Protein AF-A0A6P2FDD2-F1 (afdb_monomer)

pLDDT: mean 80.59, std 12.15, range [45.75, 94.0]

Secondary structure (DSSP, 8-state):
-HHHHHHHHHHHHHHHHHHHHHHHHHHHHHTT-HHHHHHHHHHHHHHHS--TTS----HHHHHHHHHHS-GGGHHHHHHHHHHHHHHHHHHH---BTTB-----HHHHHHHHHHHHHHHTT-

Solvent-accessible surface area (backbone atoms only — not comparable to full-atom values): 6859 Å² total; per-residue (Å²): 118,68,68,60,55,55,50,51,53,52,49,52,51,49,52,52,52,50,50,52,51,52,50,53,51,51,52,58,56,56,76,67,36,65,57,53,52,51,38,50,53,46,33,50,43,33,43,75,60,64,54,66,87,53,89,72,83,48,75,65,30,50,54,48,54,56,68,70,51,56,79,93,47,43,69,62,50,52,53,32,52,50,49,31,53,50,32,47,52,54,34,50,54,54,71,64,90,86,46,82,54,77,53,63,58,64,53,36,21,54,24,29,44,53,46,45,63,76,58,69,82,116

Sequence (122 aa):
MDTAIGLALLSLFAATLLSNVLARKRDQLLAFDPVTHEARELLLRERD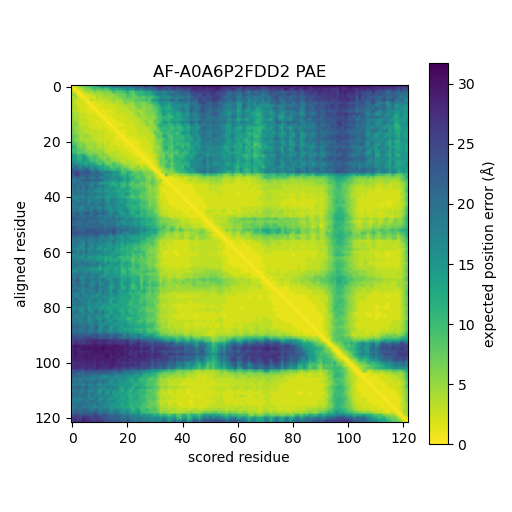APVPLGPTLTPEHWARLEAAQPRWRRETFDAARARYHEARSAFSRNDLDGQLYYPDPAAIVGAAHAVLILTERF

Mean predicted aligned error: 10.33 Å

Radius of gyration: 20.87 Å; Cα contacts (8 Å, |Δi|>4): 85; chains: 1; bounding box: 45×22×72 Å

Structure (mmCIF, N/CA/C/O backbone):
data_AF-A0A6P2FDD2-F1
#
_entry.id   AF-A0A6P2FDD2-F1
#
loop_
_atom_site.group_PDB
_atom_site.id
_atom_site.type_symbol
_atom_site.label_atom_id
_atom_site.label_alt_id
_atom_site.label_comp_id
_atom_site.label_asym_id
_atom_site.label_entity_id
_atom_site.label_seq_id
_atom_site.pdbx_PDB_ins_code
_atom_site.Cartn_x
_atom_site.Cartn_y
_atom_site.Cartn_z
_atom_site.occupancy
_atom_site.B_iso_or_equiv
_atom_site.auth_seq_id
_atom_site.auth_comp_id
_atom_site.auth_asym_id
_atom_site.auth_atom_id
_atom_site.pdbx_PDB_model_num
ATOM 1 N N . MET A 1 1 ? 22.868 6.683 -47.166 1.00 57.78 1 MET A N 1
ATOM 2 C CA . MET A 1 1 ? 21.638 6.818 -46.353 1.00 57.78 1 MET A CA 1
ATOM 3 C C . MET A 1 1 ? 21.367 5.557 -45.531 1.00 57.78 1 MET A C 1
ATOM 5 O O . MET A 1 1 ? 20.881 5.685 -44.416 1.00 57.78 1 MET A O 1
ATOM 9 N N . ASP A 1 2 ? 21.766 4.372 -46.001 1.00 68.81 2 ASP A N 1
ATOM 10 C CA . ASP A 1 2 ? 21.482 3.082 -45.340 1.00 68.81 2 ASP A CA 1
ATOM 11 C C . ASP A 1 2 ? 22.181 2.871 -43.987 1.00 68.81 2 ASP A C 1
ATOM 13 O O . ASP A 1 2 ? 21.626 2.253 -43.079 1.00 68.81 2 ASP A O 1
ATOM 17 N N . THR A 1 3 ? 23.368 3.451 -43.793 1.00 71.94 3 THR A N 1
ATOM 18 C CA . THR A 1 3 ? 24.113 3.361 -42.524 1.00 71.94 3 THR A CA 1
ATOM 19 C C . THR A 1 3 ? 23.434 4.104 -41.374 1.00 71.94 3 THR A C 1
ATOM 21 O O . THR A 1 3 ? 23.490 3.645 -40.237 1.00 71.94 3 THR A O 1
ATOM 24 N N . ALA A 1 4 ? 22.749 5.217 -41.655 1.00 75.81 4 ALA A N 1
ATOM 25 C CA . ALA A 1 4 ? 22.032 5.997 -40.645 1.00 75.81 4 ALA A CA 1
ATOM 26 C C . ALA A 1 4 ? 20.783 5.261 -40.132 1.00 75.81 4 ALA A C 1
ATOM 28 O O . ALA A 1 4 ? 20.498 5.287 -38.936 1.00 75.81 4 ALA A O 1
ATOM 29 N N . ILE A 1 5 ? 20.080 4.552 -41.022 1.00 79.81 5 ILE A N 1
ATOM 30 C CA . ILE A 1 5 ? 18.913 3.729 -40.675 1.00 79.81 5 ILE A CA 1
ATOM 31 C C . ILE A 1 5 ? 19.354 2.529 -39.829 1.00 79.81 5 ILE A C 1
ATOM 33 O O . ILE A 1 5 ? 18.757 2.259 -38.787 1.00 79.81 5 ILE A O 1
ATOM 37 N N . GLY A 1 6 ? 20.444 1.858 -40.221 1.00 81.69 6 GLY A N 1
ATOM 38 C CA . GLY A 1 6 ? 21.024 0.764 -39.440 1.00 81.69 6 GLY A CA 1
ATOM 39 C C . GLY A 1 6 ? 21.437 1.196 -38.030 1.00 81.69 6 GLY A C 1
ATOM 40 O O . GLY A 1 6 ? 21.110 0.517 -37.058 1.00 81.69 6 GLY A O 1
ATOM 41 N N . LEU A 1 7 ? 22.082 2.361 -37.896 1.00 84.12 7 LEU A N 1
ATOM 42 C CA . LEU A 1 7 ? 22.468 2.908 -36.590 1.00 84.12 7 LEU A CA 1
ATOM 43 C C . LEU A 1 7 ? 21.254 3.268 -35.722 1.00 84.12 7 LEU A C 1
ATOM 45 O O . LEU A 1 7 ? 21.265 3.011 -34.519 1.00 84.12 7 LEU A O 1
ATOM 49 N N . ALA A 1 8 ? 20.204 3.837 -36.319 1.00 84.12 8 ALA A N 1
ATOM 50 C CA . ALA A 1 8 ? 18.982 4.200 -35.607 1.00 84.12 8 ALA A CA 1
ATOM 51 C C . ALA A 1 8 ? 18.243 2.966 -35.063 1.00 84.12 8 ALA A C 1
ATOM 53 O O . ALA A 1 8 ? 17.814 2.962 -33.909 1.00 84.12 8 ALA A O 1
ATOM 54 N N . LEU A 1 9 ? 18.147 1.895 -35.857 1.00 87.44 9 LEU A N 1
ATOM 55 C CA . LEU A 1 9 ? 17.535 0.637 -35.422 1.00 87.44 9 LEU A CA 1
ATOM 56 C C . LEU A 1 9 ? 18.348 -0.042 -34.317 1.00 87.44 9 LEU A C 1
ATOM 58 O O . LEU A 1 9 ? 17.775 -0.533 -33.346 1.00 87.44 9 LEU A O 1
ATOM 62 N N . LEU A 1 10 ? 19.679 -0.025 -34.425 1.00 88.06 10 LEU A N 1
ATOM 63 C CA . LEU A 1 10 ? 20.563 -0.610 -33.418 1.00 88.06 10 LEU A CA 1
ATOM 64 C C . LEU A 1 10 ? 20.514 0.171 -32.095 1.00 88.06 10 LEU A C 1
ATOM 66 O O . LEU A 1 10 ? 20.479 -0.431 -31.025 1.00 88.06 10 LEU A O 1
ATOM 70 N N . SER A 1 11 ? 20.422 1.501 -32.172 1.00 83.94 11 SER A N 1
ATOM 71 C CA . SER A 1 11 ? 20.173 2.397 -31.036 1.00 83.94 11 SER A CA 1
ATOM 72 C C . SER A 1 11 ? 18.843 2.086 -30.345 1.00 83.94 11 SER A C 1
ATOM 74 O O . SER A 1 11 ? 18.813 1.874 -29.131 1.00 83.94 11 SER A O 1
ATOM 76 N N . LEU A 1 12 ? 17.752 1.985 -31.110 1.00 88.00 12 LEU A N 1
ATOM 77 C CA . LEU A 1 12 ? 16.432 1.674 -30.565 1.00 88.00 12 LEU A CA 1
ATOM 78 C C . LEU A 1 12 ? 16.415 0.290 -29.906 1.00 88.00 12 LEU A C 1
ATOM 80 O O . LEU A 1 12 ? 15.885 0.130 -28.804 1.00 88.00 12 LEU A O 1
ATOM 84 N N . PHE A 1 13 ? 17.034 -0.702 -30.547 1.00 88.25 13 PHE A N 1
ATOM 85 C CA . PHE A 1 13 ? 17.133 -2.052 -30.007 1.00 88.25 13 PHE A CA 1
ATOM 86 C C . PHE A 1 13 ? 17.942 -2.075 -28.705 1.00 88.25 13 PHE A C 1
ATOM 88 O O . PHE A 1 13 ? 17.478 -2.623 -27.706 1.00 88.25 13 PHE A O 1
ATOM 95 N N . ALA A 1 14 ? 19.099 -1.410 -28.674 1.00 83.12 14 ALA A N 1
ATOM 96 C CA . ALA A 1 14 ? 19.928 -1.297 -27.479 1.00 83.12 14 ALA A CA 1
ATOM 97 C C . ALA A 1 14 ? 19.203 -0.567 -26.335 1.00 83.12 14 ALA A C 1
ATOM 99 O O . ALA A 1 14 ? 19.236 -1.038 -25.199 1.00 83.12 14 ALA A O 1
ATOM 100 N N . ALA A 1 15 ? 18.496 0.531 -26.624 1.00 86.12 15 ALA A N 1
ATOM 101 C CA . ALA A 1 15 ? 17.708 1.268 -25.636 1.00 86.12 15 ALA A CA 1
ATOM 102 C C . ALA A 1 15 ? 16.578 0.410 -25.048 1.00 86.12 15 ALA A C 1
ATOM 104 O O . ALA A 1 15 ? 16.384 0.380 -23.831 1.00 86.12 15 ALA A O 1
ATOM 105 N N . THR A 1 16 ? 15.874 -0.342 -25.895 1.00 84.25 16 THR A N 1
ATOM 106 C CA . THR A 1 16 ? 14.800 -1.251 -25.466 1.00 84.25 16 THR A CA 1
ATOM 107 C C . THR A 1 16 ? 15.346 -2.375 -24.588 1.00 84.25 16 THR A C 1
ATOM 109 O O . THR A 1 16 ? 14.800 -2.674 -23.525 1.00 84.25 16 THR A O 1
ATOM 112 N N . LEU A 1 17 ? 16.464 -2.978 -24.997 1.00 85.75 17 LEU A N 1
ATOM 113 C CA . LEU A 1 17 ? 17.092 -4.082 -24.277 1.00 85.75 17 LEU A CA 1
ATOM 114 C C . LEU A 1 17 ? 17.642 -3.614 -22.922 1.00 85.75 17 LEU A C 1
ATOM 116 O O . LEU A 1 17 ? 17.413 -4.269 -21.906 1.00 85.75 17 LEU A O 1
ATOM 120 N N . LEU A 1 18 ? 18.270 -2.435 -22.879 1.00 86.31 18 LEU A N 1
ATOM 121 C CA . LEU A 1 18 ? 18.734 -1.807 -21.644 1.00 86.31 18 LEU A CA 1
ATOM 122 C C . LEU A 1 18 ? 17.569 -1.466 -20.703 1.00 86.31 18 LEU A C 1
ATOM 124 O O . LEU A 1 18 ? 17.666 -1.725 -19.504 1.00 86.31 18 LEU A O 1
ATOM 128 N N . SER A 1 19 ? 16.4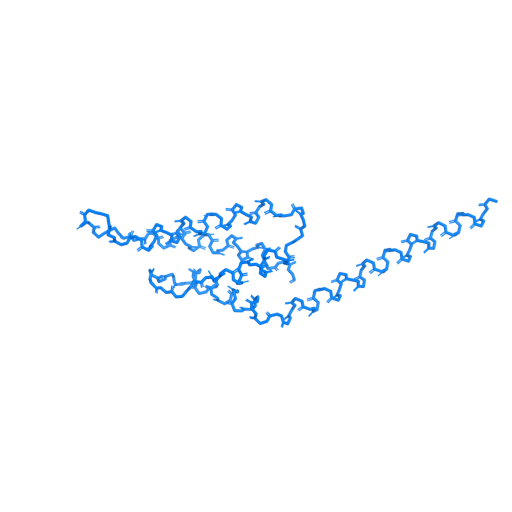56 -0.946 -21.233 1.00 78.50 19 SER A N 1
ATOM 129 C CA . SER A 1 19 ? 15.247 -0.658 -20.451 1.00 78.50 19 SER A CA 1
ATOM 130 C C . SER A 1 19 ? 14.682 -1.923 -19.799 1.00 78.50 19 SER A C 1
ATOM 132 O O . SER A 1 19 ? 14.427 -1.928 -18.595 1.00 78.50 19 SER A O 1
ATOM 134 N N . ASN A 1 20 ? 14.599 -3.027 -20.547 1.00 81.50 20 ASN A N 1
ATOM 135 C CA . ASN A 1 20 ? 14.140 -4.315 -20.022 1.00 81.50 20 ASN A CA 1
ATOM 136 C 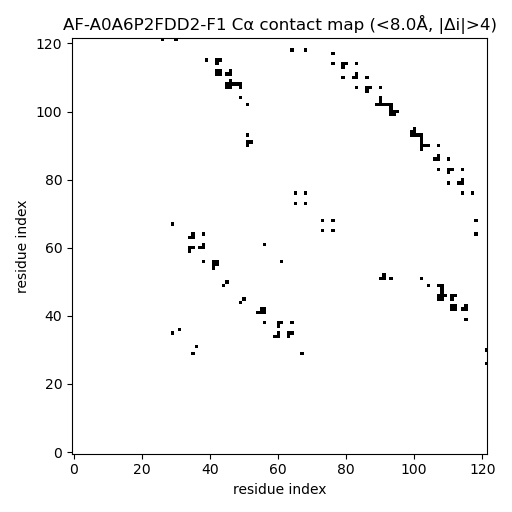C . ASN A 1 20 ? 15.088 -4.896 -18.961 1.00 81.50 20 ASN A C 1
ATOM 138 O O . ASN A 1 20 ? 14.633 -5.434 -17.953 1.00 81.50 20 ASN A O 1
ATOM 142 N N . VAL A 1 21 ? 16.407 -4.776 -19.151 1.00 82.25 21 VAL A N 1
ATOM 143 C CA . VAL A 1 21 ? 17.397 -5.233 -18.160 1.00 82.25 21 VAL A CA 1
ATOM 144 C C . VAL A 1 21 ? 17.320 -4.403 -16.876 1.00 82.25 21 VAL A C 1
ATOM 146 O O . VAL A 1 21 ? 17.368 -4.967 -15.782 1.00 82.25 21 VAL A O 1
ATOM 149 N N . LEU A 1 22 ? 17.176 -3.081 -16.987 1.00 79.44 22 LEU A N 1
ATOM 150 C CA . LEU A 1 22 ? 17.020 -2.183 -15.840 1.00 79.44 22 LEU A CA 1
ATOM 151 C C . LEU A 1 22 ? 15.716 -2.447 -15.087 1.00 79.44 22 LEU A C 1
ATOM 153 O O . LEU A 1 22 ? 15.742 -2.511 -13.860 1.00 79.44 22 LEU A O 1
ATOM 157 N N . ALA A 1 23 ? 14.608 -2.656 -15.804 1.00 74.44 23 ALA A N 1
ATOM 158 C CA . ALA A 1 23 ? 13.333 -3.045 -15.209 1.00 74.44 23 ALA A CA 1
ATOM 159 C C . ALA A 1 23 ? 13.483 -4.355 -14.425 1.00 74.44 23 ALA A C 1
ATOM 161 O O . ALA A 1 23 ? 13.215 -4.385 -13.229 1.00 74.44 23 ALA A O 1
ATOM 162 N N . ARG A 1 24 ? 14.068 -5.388 -15.043 1.00 73.06 24 ARG A N 1
ATOM 163 C CA . ARG A 1 24 ? 14.279 -6.688 -14.395 1.00 73.06 24 ARG A CA 1
ATOM 164 C C . ARG A 1 24 ? 15.181 -6.612 -13.162 1.00 73.06 24 ARG A C 1
ATOM 166 O O . ARG A 1 24 ? 14.903 -7.272 -12.166 1.00 73.06 24 ARG A O 1
ATOM 173 N N . LYS A 1 25 ? 16.261 -5.824 -13.203 1.00 73.62 25 LYS A N 1
ATOM 174 C CA . LYS A 1 25 ? 17.126 -5.618 -12.029 1.00 73.62 25 LYS A CA 1
ATOM 175 C C . LYS A 1 25 ? 16.409 -4.861 -10.917 1.00 73.62 25 LYS A C 1
ATOM 177 O O . LYS A 1 25 ? 16.584 -5.201 -9.754 1.00 73.62 25 LYS A O 1
ATOM 182 N N . ARG A 1 26 ? 15.607 -3.852 -11.259 1.00 69.62 26 ARG A N 1
ATOM 183 C CA . ARG A 1 26 ? 14.791 -3.120 -10.287 1.00 69.62 26 ARG A CA 1
ATOM 184 C C . ARG A 1 26 ? 13.785 -4.050 -9.612 1.00 69.62 26 ARG A C 1
ATOM 186 O O . ARG A 1 26 ? 13.682 -4.022 -8.393 1.00 69.62 26 ARG A O 1
ATOM 193 N N . ASP A 1 27 ? 13.123 -4.903 -10.384 1.00 65.12 27 ASP A N 1
ATOM 194 C CA . ASP A 1 27 ? 12.149 -5.857 -9.856 1.00 65.12 27 ASP A CA 1
ATOM 195 C C . ASP A 1 27 ? 12.837 -6.897 -8.947 1.00 65.12 27 ASP A C 1
ATOM 197 O O . ASP A 1 27 ? 12.340 -7.200 -7.868 1.00 65.12 27 ASP A O 1
ATOM 201 N N . GLN A 1 28 ? 14.051 -7.352 -9.293 1.00 64.94 28 GLN A N 1
ATOM 202 C CA . GLN A 1 28 ? 14.863 -8.214 -8.417 1.00 64.94 28 GLN A CA 1
ATOM 203 C C . GLN A 1 28 ? 15.290 -7.535 -7.108 1.00 64.94 28 GLN A C 1
ATOM 205 O O . GLN A 1 28 ? 15.341 -8.192 -6.073 1.00 64.94 28 GLN A O 1
ATOM 210 N N . LEU A 1 29 ? 15.608 -6.238 -7.140 1.00 63.31 29 LEU A N 1
ATOM 211 C CA . LEU A 1 29 ? 15.971 -5.478 -5.941 1.00 63.31 29 LEU A CA 1
ATOM 212 C C . LEU A 1 29 ? 14.758 -5.229 -5.034 1.00 63.31 29 LEU A C 1
ATOM 214 O O . LEU A 1 29 ? 14.897 -5.267 -3.816 1.00 63.31 29 LEU A O 1
ATOM 218 N N . LEU A 1 30 ? 13.578 -5.011 -5.619 1.00 61.25 30 LEU A N 1
ATOM 219 C CA . LEU A 1 30 ? 12.327 -4.834 -4.879 1.00 61.25 30 LEU A CA 1
ATOM 220 C C . LEU A 1 30 ? 11.814 -6.151 -4.281 1.00 61.25 30 LEU A C 1
ATOM 222 O O . LEU A 1 30 ? 11.300 -6.144 -3.166 1.00 61.25 30 LEU A O 1
ATOM 226 N N . ALA A 1 31 ? 12.021 -7.283 -4.963 1.00 59.59 31 ALA A N 1
ATOM 227 C CA . ALA A 1 31 ? 11.634 -8.610 -4.475 1.00 59.59 31 ALA A CA 1
ATOM 228 C C . ALA A 1 31 ? 12.332 -9.020 -3.161 1.00 59.59 31 ALA A C 1
ATOM 230 O O . ALA A 1 31 ? 11.855 -9.916 -2.470 1.00 59.59 31 ALA A O 1
ATOM 231 N N . PHE A 1 32 ? 13.445 -8.367 -2.811 1.00 59.75 32 PHE A N 1
ATOM 232 C CA . PHE A 1 32 ? 14.222 -8.633 -1.599 1.00 59.75 32 PHE A CA 1
ATOM 233 C C . PHE A 1 32 ? 14.197 -7.483 -0.584 1.00 59.75 32 PHE A C 1
ATOM 235 O O . PHE A 1 32 ? 14.976 -7.515 0.366 1.00 59.75 32 PHE A O 1
ATOM 242 N N . ASP A 1 33 ? 13.334 -6.473 -0.746 1.00 74.25 33 ASP A N 1
ATOM 243 C CA . ASP A 1 33 ? 13.234 -5.392 0.237 1.00 74.25 33 ASP A CA 1
ATOM 244 C C . ASP A 1 33 ? 12.438 -5.862 1.474 1.00 74.25 33 ASP A C 1
ATOM 246 O O . ASP A 1 33 ? 11.212 -6.012 1.389 1.00 74.25 33 ASP A O 1
ATOM 250 N N . PRO A 1 34 ? 13.091 -6.090 2.634 1.00 78.88 34 PRO A N 1
ATOM 251 C CA . PRO A 1 34 ? 12.420 -6.604 3.828 1.00 78.88 34 PRO A CA 1
ATOM 252 C C . PRO A 1 34 ? 11.317 -5.660 4.316 1.00 78.88 34 PRO A C 1
ATOM 254 O O . PRO A 1 34 ? 10.293 -6.119 4.811 1.00 78.88 34 PRO A O 1
ATOM 257 N N . VAL A 1 35 ? 11.485 -4.354 4.098 1.00 82.62 35 VAL A N 1
ATOM 258 C CA . VAL A 1 35 ? 10.523 -3.317 4.490 1.00 82.62 35 VAL A CA 1
ATOM 259 C C . VAL A 1 35 ? 9.252 -3.399 3.638 1.00 82.62 35 VAL A C 1
ATOM 261 O O . VAL A 1 35 ? 8.145 -3.211 4.137 1.00 82.62 35 VAL A O 1
ATOM 264 N N . THR A 1 36 ? 9.386 -3.728 2.350 1.00 83.38 36 THR A N 1
ATOM 265 C CA . THR A 1 36 ? 8.239 -3.925 1.448 1.00 83.38 36 THR A CA 1
ATOM 266 C C . THR A 1 36 ? 7.496 -5.222 1.782 1.00 83.38 36 THR A C 1
ATOM 268 O O . THR A 1 36 ? 6.264 -5.255 1.761 1.00 83.38 36 THR A O 1
ATOM 271 N N . HIS A 1 37 ? 8.229 -6.278 2.147 1.00 84.56 37 HIS A N 1
ATOM 272 C CA . HIS A 1 37 ? 7.636 -7.528 2.622 1.00 84.56 37 HIS A CA 1
ATOM 273 C C . HIS A 1 37 ? 6.869 -7.330 3.939 1.00 84.56 37 HIS A C 1
ATOM 275 O O . HIS A 1 37 ? 5.720 -7.751 4.050 1.00 84.56 37 HIS A O 1
ATOM 281 N N . GLU A 1 38 ? 7.465 -6.649 4.921 1.00 88.88 38 GLU A N 1
ATOM 282 C CA . GLU A 1 38 ? 6.809 -6.324 6.193 1.00 88.88 38 GLU A CA 1
ATOM 283 C C . GLU A 1 38 ? 5.543 -5.483 5.982 1.00 88.88 38 GLU A C 1
ATOM 285 O O . GLU A 1 38 ? 4.484 -5.802 6.524 1.00 88.88 38 GLU A O 1
ATOM 290 N N . ALA A 1 39 ? 5.616 -4.463 5.122 1.00 89.50 39 ALA A N 1
ATOM 291 C CA . ALA A 1 39 ? 4.463 -3.651 4.755 1.00 89.50 39 ALA A CA 1
ATOM 292 C C . ALA A 1 39 ? 3.311 -4.498 4.187 1.00 89.50 39 ALA A C 1
ATOM 294 O O . ALA A 1 39 ? 2.148 -4.312 4.551 1.00 89.50 39 ALA A O 1
ATOM 295 N N . ARG A 1 40 ? 3.631 -5.461 3.317 1.00 88.69 40 ARG A N 1
ATOM 296 C CA . ARG A 1 40 ? 2.645 -6.373 2.734 1.00 88.69 40 ARG A CA 1
ATOM 297 C C . ARG A 1 40 ? 2.003 -7.273 3.786 1.00 88.69 40 ARG A C 1
ATOM 299 O O . ARG A 1 40 ? 0.784 -7.405 3.788 1.00 88.69 40 ARG A O 1
ATOM 306 N N . GLU A 1 41 ? 2.792 -7.861 4.679 1.00 90.88 41 GLU A N 1
ATOM 307 C CA . GLU A 1 41 ? 2.277 -8.708 5.763 1.00 90.88 41 GLU A CA 1
ATOM 308 C C . GLU A 1 41 ? 1.339 -7.930 6.697 1.00 90.88 41 GLU A C 1
ATOM 310 O O . GLU A 1 41 ? 0.275 -8.426 7.069 1.00 90.88 41 GLU A O 1
ATOM 315 N N . LEU A 1 42 ? 1.675 -6.677 7.021 1.00 91.38 42 LEU A N 1
ATOM 316 C CA . LEU A 1 42 ? 0.806 -5.804 7.814 1.00 91.38 42 LEU A CA 1
ATOM 317 C C . LEU A 1 42 ? -0.512 -5.498 7.093 1.00 91.38 42 LEU A C 1
ATOM 319 O O . LEU A 1 42 ? -1.577 -5.583 7.702 1.00 91.38 42 LEU A O 1
ATOM 323 N N . LEU A 1 43 ? -0.463 -5.200 5.793 1.00 89.81 43 LEU A N 1
ATOM 324 C CA . LEU A 1 43 ? -1.664 -4.964 4.990 1.00 89.81 43 LEU A CA 1
ATOM 325 C C . LEU A 1 43 ? -2.543 -6.215 4.858 1.00 89.81 43 LEU A C 1
ATOM 327 O O . LEU A 1 43 ? -3.766 -6.111 4.931 1.00 89.81 43 LEU A O 1
ATOM 331 N N . LEU A 1 44 ? -1.942 -7.395 4.683 1.00 91.38 44 LEU A N 1
ATOM 332 C CA . LEU A 1 44 ? -2.664 -8.671 4.667 1.00 91.38 44 LEU A CA 1
ATOM 333 C C . LEU A 1 44 ? -3.345 -8.923 6.012 1.00 91.38 44 LEU A C 1
ATOM 335 O O . LEU A 1 44 ? -4.524 -9.264 6.052 1.00 91.38 44 LEU A O 1
ATOM 339 N N . ARG A 1 45 ? -2.638 -8.666 7.115 1.00 90.00 45 ARG A N 1
ATOM 340 C CA . ARG A 1 45 ? -3.196 -8.783 8.461 1.00 90.00 45 ARG A CA 1
ATOM 341 C C . ARG A 1 45 ? -4.378 -7.845 8.680 1.00 90.00 45 ARG A C 1
ATOM 343 O O . ARG A 1 45 ? -5.377 -8.265 9.250 1.00 90.00 45 ARG A O 1
ATOM 350 N N . GLU A 1 46 ? -4.284 -6.597 8.230 1.00 88.81 46 GLU A N 1
ATOM 351 C CA . GLU A 1 46 ? -5.390 -5.640 8.338 1.00 88.81 46 GLU A CA 1
ATOM 352 C C . GLU A 1 46 ? -6.580 -5.989 7.445 1.00 88.81 46 GLU A C 1
ATOM 354 O O . GLU A 1 46 ? -7.720 -5.732 7.828 1.00 88.81 46 GLU A O 1
ATOM 359 N N . ARG A 1 47 ? -6.332 -6.609 6.288 1.00 87.69 47 ARG A N 1
ATOM 360 C CA . ARG A 1 47 ? -7.385 -7.150 5.424 1.00 87.69 47 ARG A CA 1
ATOM 361 C C . ARG A 1 47 ? -8.091 -8.351 6.062 1.00 87.69 47 ARG A C 1
ATOM 363 O O . ARG A 1 47 ?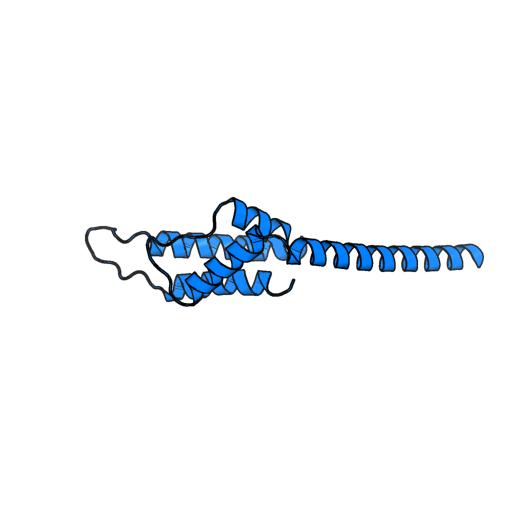 -9.298 -8.492 5.906 1.00 87.69 47 ARG A O 1
ATOM 370 N N . ASP A 1 48 ? -7.355 -9.216 6.751 1.00 88.44 48 ASP A N 1
ATOM 371 C CA . ASP A 1 48 ? -7.909 -10.463 7.284 1.00 88.44 48 ASP A CA 1
ATOM 372 C C . ASP A 1 48 ? -8.547 -10.267 8.675 1.00 88.44 48 ASP A C 1
ATOM 374 O O . ASP A 1 48 ? -9.594 -10.846 8.965 1.00 88.44 48 ASP A O 1
ATOM 378 N N . ALA A 1 49 ? -7.942 -9.446 9.541 1.00 86.69 49 ALA A N 1
ATOM 379 C CA . ALA A 1 49 ? -8.419 -9.174 10.898 1.00 86.69 49 ALA A CA 1
ATOM 380 C C . ALA A 1 49 ? -7.917 -7.807 11.426 1.00 86.69 49 ALA A C 1
ATOM 382 O O . ALA A 1 49 ? -6.895 -7.745 12.123 1.00 86.69 49 ALA A O 1
ATOM 383 N N . PRO A 1 50 ? -8.619 -6.695 11.142 1.00 82.56 50 PRO A N 1
ATOM 384 C CA . PRO A 1 50 ? -8.213 -5.370 11.603 1.00 82.56 50 PRO A CA 1
ATOM 385 C C . PRO A 1 50 ? -8.366 -5.219 13.126 1.00 82.56 50 PRO A C 1
ATOM 387 O O . PRO A 1 50 ? -9.397 -5.557 13.705 1.00 82.56 50 PRO A O 1
ATOM 390 N N . VAL A 1 51 ? -7.342 -4.665 13.788 1.00 83.25 51 VAL A N 1
ATOM 391 C CA . VAL A 1 51 ? -7.301 -4.472 15.255 1.00 83.25 51 VAL A CA 1
ATOM 392 C C . VAL A 1 51 ? -7.167 -2.983 15.596 1.00 83.25 51 VAL A C 1
ATOM 394 O O . VAL A 1 51 ? -6.240 -2.359 15.075 1.00 83.25 51 VAL A O 1
ATOM 397 N N . PRO A 1 52 ? -8.027 -2.375 16.444 1.00 76.69 52 PRO A N 1
ATOM 398 C CA . PRO A 1 52 ? -8.082 -0.912 16.628 1.00 76.69 52 PRO A CA 1
ATOM 399 C C . PRO A 1 52 ? -6.767 -0.248 17.038 1.00 76.69 52 PRO A C 1
ATOM 401 O O . PRO A 1 52 ? -6.431 0.821 16.543 1.00 76.69 52 PRO A O 1
ATOM 404 N N . LEU A 1 53 ? -5.983 -0.925 17.877 1.00 77.44 53 LEU A N 1
ATOM 405 C CA . LEU A 1 53 ? -4.687 -0.453 18.380 1.00 77.44 53 LEU A CA 1
ATOM 406 C C . LEU A 1 53 ? -3.522 -1.346 17.917 1.00 77.44 53 LEU A C 1
ATOM 408 O O . LEU A 1 53 ? -2.466 -1.384 18.541 1.00 77.44 53 LEU A O 1
ATOM 412 N N . GLY A 1 54 ? -3.732 -2.113 16.844 1.00 76.44 54 GLY A N 1
ATOM 413 C CA . GLY A 1 54 ? -2.707 -2.974 16.256 1.00 76.44 54 GLY A CA 1
ATOM 414 C C . GLY A 1 54 ? -1.595 -2.200 15.532 1.00 76.44 54 GLY A C 1
ATOM 415 O O . GLY A 1 54 ? -1.799 -1.038 15.160 1.00 76.44 54 GLY A O 1
ATOM 416 N N . PRO A 1 55 ? -0.436 -2.847 15.303 1.00 81.00 55 PRO A N 1
ATOM 417 C CA . PRO A 1 55 ? 0.628 -2.285 14.476 1.00 81.00 55 PRO A CA 1
ATOM 418 C C . PRO A 1 55 ? 0.116 -2.018 13.054 1.00 81.00 55 PRO A C 1
ATOM 420 O O . PRO A 1 55 ? -0.664 -2.803 12.521 1.00 81.00 55 PRO A O 1
ATOM 423 N N . THR A 1 56 ? 0.566 -0.911 12.463 1.00 87.38 56 THR A N 1
ATOM 424 C CA . THR A 1 56 ? 0.171 -0.441 11.123 1.00 87.38 56 THR A CA 1
ATOM 425 C C . THR A 1 56 ? 1.405 -0.060 10.308 1.00 87.38 56 THR A C 1
ATOM 427 O O . THR A 1 56 ? 2.533 -0.111 10.805 1.00 87.38 56 THR A O 1
ATOM 430 N N . LEU A 1 57 ? 1.206 0.358 9.058 1.00 90.44 57 LEU A N 1
ATOM 431 C CA . LEU A 1 57 ? 2.282 0.842 8.196 1.00 90.44 57 LEU A CA 1
ATOM 432 C C . LEU A 1 57 ? 2.984 2.091 8.768 1.00 90.44 57 LEU A C 1
ATOM 434 O O . LEU A 1 57 ? 2.366 3.141 8.954 1.00 90.44 57 LEU A O 1
ATOM 438 N N . THR A 1 58 ? 4.299 1.994 8.986 1.00 91.50 58 THR A N 1
ATOM 439 C CA . THR A 1 58 ? 5.168 3.101 9.402 1.00 91.50 58 THR A CA 1
ATOM 440 C C . THR A 1 58 ? 5.435 4.058 8.231 1.00 91.50 58 THR A C 1
ATOM 442 O O . THR A 1 58 ? 5.220 3.700 7.068 1.00 91.50 58 THR A O 1
ATOM 445 N N . PRO A 1 59 ? 5.950 5.278 8.484 1.00 91.19 59 PRO A N 1
ATOM 446 C CA . PRO A 1 59 ? 6.378 6.179 7.413 1.00 91.19 59 PRO A CA 1
ATOM 447 C C . PRO A 1 59 ? 7.401 5.547 6.459 1.00 91.19 59 PRO A C 1
ATOM 449 O O . PRO A 1 59 ? 7.390 5.846 5.266 1.00 91.19 59 PRO A O 1
ATOM 452 N N . GLU A 1 60 ? 8.251 4.651 6.968 1.00 90.12 60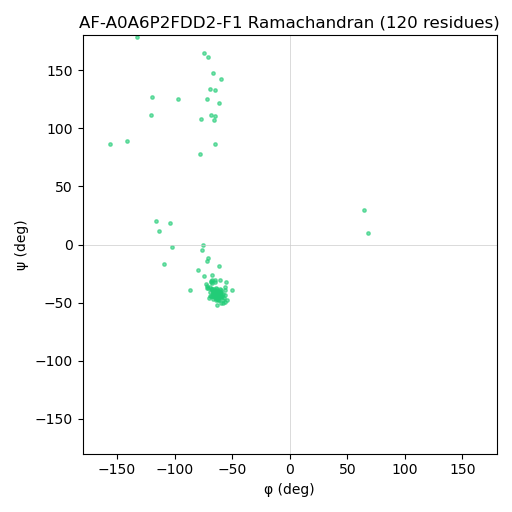 GLU A N 1
ATOM 453 C CA . GLU A 1 60 ? 9.231 3.930 6.158 1.00 90.12 60 GLU A CA 1
ATOM 454 C C . GLU A 1 60 ? 8.556 2.935 5.209 1.00 90.12 60 GLU A C 1
ATOM 456 O O . GLU A 1 60 ? 8.867 2.930 4.016 1.00 90.12 60 GLU A O 1
ATOM 461 N N . HIS A 1 61 ? 7.566 2.174 5.696 1.00 91.62 61 HIS A N 1
ATOM 462 C CA . HIS A 1 61 ? 6.752 1.299 4.851 1.00 91.62 61 HIS A CA 1
ATOM 463 C C . HIS A 1 61 ? 6.125 2.084 3.692 1.00 91.62 61 HIS A C 1
ATOM 465 O O . HIS A 1 61 ? 6.246 1.690 2.534 1.00 91.62 61 HIS A O 1
ATOM 471 N N . TRP A 1 62 ? 5.526 3.244 3.978 1.00 92.31 62 TRP A N 1
ATOM 472 C CA . TRP A 1 62 ? 4.928 4.092 2.944 1.00 92.31 62 TRP A CA 1
ATOM 473 C C . TRP A 1 62 ? 5.936 4.605 1.925 1.00 92.31 62 TRP A C 1
ATOM 475 O O . TRP A 1 62 ? 5.658 4.550 0.730 1.00 92.31 62 TRP A O 1
ATOM 485 N N . ALA A 1 63 ? 7.104 5.066 2.375 1.00 89.44 63 ALA A N 1
ATOM 486 C CA . ALA A 1 63 ? 8.148 5.552 1.482 1.00 89.44 63 ALA A CA 1
ATOM 487 C C . ALA A 1 63 ? 8.629 4.455 0.518 1.00 89.44 63 ALA A C 1
ATOM 489 O O . ALA A 1 63 ? 8.857 4.728 -0.661 1.00 89.44 63 ALA A O 1
ATOM 490 N N . ARG A 1 64 ? 8.744 3.205 0.989 1.00 87.75 64 ARG A N 1
ATOM 491 C CA . ARG A 1 64 ? 9.123 2.065 0.140 1.00 87.75 64 ARG A CA 1
ATOM 492 C C . ARG A 1 64 ? 8.032 1.681 -0.846 1.00 87.75 64 ARG A C 1
ATOM 494 O O . ARG A 1 64 ? 8.319 1.539 -2.034 1.00 87.75 64 ARG A O 1
ATOM 501 N N . LEU A 1 65 ? 6.786 1.593 -0.382 1.00 88.50 65 LEU A N 1
ATOM 502 C CA . LEU A 1 65 ? 5.647 1.315 -1.254 1.00 88.50 65 LEU A CA 1
ATOM 503 C C . LEU A 1 65 ? 5.505 2.386 -2.344 1.00 88.50 65 LEU A C 1
ATOM 505 O O . LEU A 1 65 ? 5.313 2.041 -3.506 1.00 88.50 65 LEU A O 1
ATOM 509 N N . GLU A 1 66 ? 5.670 3.665 -1.998 1.00 89.06 66 GLU A N 1
ATOM 510 C CA . GLU A 1 66 ? 5.634 4.788 -2.941 1.00 89.06 66 GLU A CA 1
ATOM 511 C C . GLU A 1 66 ? 6.806 4.747 -3.937 1.00 89.06 66 GLU A C 1
ATOM 513 O O . GLU A 1 66 ? 6.617 4.975 -5.134 1.00 89.06 66 GLU A O 1
ATOM 518 N N . ALA A 1 67 ? 8.016 4.416 -3.472 1.00 85.69 67 ALA A N 1
ATOM 519 C CA . ALA A 1 67 ? 9.201 4.293 -4.320 1.00 85.69 67 ALA A CA 1
ATOM 520 C C . ALA A 1 67 ? 9.085 3.151 -5.343 1.00 85.69 67 ALA A C 1
ATOM 522 O O . ALA A 1 67 ? 9.626 3.259 -6.448 1.00 85.69 67 ALA A O 1
ATOM 523 N N . ALA A 1 68 ? 8.359 2.082 -5.004 1.00 82.25 68 ALA A N 1
ATOM 524 C CA . ALA A 1 68 ? 8.072 0.998 -5.932 1.00 82.25 68 ALA A CA 1
ATOM 525 C C . ALA A 1 68 ? 7.118 1.448 -7.058 1.00 82.25 68 ALA A C 1
ATOM 527 O O . ALA A 1 68 ? 7.243 0.988 -8.198 1.00 82.25 68 ALA A O 1
ATOM 528 N N . GLN A 1 69 ? 6.197 2.385 -6.791 1.00 83.25 69 GLN A N 1
ATOM 529 C CA . GLN A 1 69 ? 5.173 2.781 -7.759 1.00 83.25 69 GLN A CA 1
ATOM 530 C C . GLN A 1 69 ? 5.753 3.459 -9.011 1.00 83.25 69 GLN A C 1
ATOM 532 O O . GLN A 1 69 ? 6.545 4.407 -8.926 1.00 83.25 69 GLN A O 1
ATOM 537 N N . PRO A 1 70 ? 5.318 3.049 -10.218 1.00 82.50 70 PRO A N 1
ATOM 538 C CA . PRO A 1 70 ? 5.653 3.784 -11.424 1.00 82.50 70 PRO A CA 1
ATOM 539 C C . PRO A 1 70 ? 4.971 5.160 -11.409 1.00 82.50 70 PRO A C 1
ATOM 541 O O . PRO A 1 70 ? 3.851 5.311 -10.924 1.00 82.50 70 PRO A O 1
ATOM 544 N N . ARG A 1 71 ? 5.625 6.172 -11.997 1.00 83.12 71 ARG A N 1
ATOM 545 C CA . ARG A 1 71 ? 5.167 7.578 -11.958 1.00 83.12 71 ARG A CA 1
ATOM 546 C C . ARG A 1 71 ? 3.700 7.771 -12.353 1.00 83.12 71 ARG A C 1
ATOM 548 O O . ARG A 1 71 ? 3.007 8.551 -11.719 1.00 83.12 71 ARG A O 1
ATOM 555 N N . TRP A 1 72 ? 3.227 7.037 -13.357 1.00 79.88 72 TRP A N 1
ATOM 556 C CA . TRP A 1 72 ? 1.858 7.135 -13.873 1.00 79.88 72 TRP A CA 1
ATOM 557 C C . TRP A 1 72 ? 0.778 6.565 -12.933 1.00 79.88 72 TRP A C 1
ATOM 559 O O . TRP A 1 72 ? -0.399 6.791 -13.180 1.00 79.88 72 TRP A O 1
ATOM 569 N N . ARG A 1 73 ? 1.148 5.835 -11.868 1.00 84.06 73 ARG A N 1
ATOM 570 C CA . ARG A 1 73 ? 0.220 5.334 -10.833 1.00 84.06 73 ARG A CA 1
ATOM 571 C C . ARG A 1 73 ? 0.240 6.138 -9.534 1.00 84.06 73 ARG A C 1
ATOM 573 O O . ARG A 1 73 ? -0.520 5.804 -8.629 1.00 84.06 73 ARG A O 1
ATOM 580 N N . ARG A 1 74 ? 1.092 7.164 -9.419 1.00 86.62 74 ARG A N 1
ATOM 581 C CA . ARG A 1 74 ? 1.299 7.887 -8.151 1.00 86.62 74 ARG A CA 1
ATOM 582 C C . ARG A 1 74 ? 0.015 8.484 -7.593 1.00 86.62 74 ARG A C 1
ATOM 584 O O . ARG A 1 74 ? -0.317 8.197 -6.457 1.00 86.62 74 ARG A O 1
ATOM 59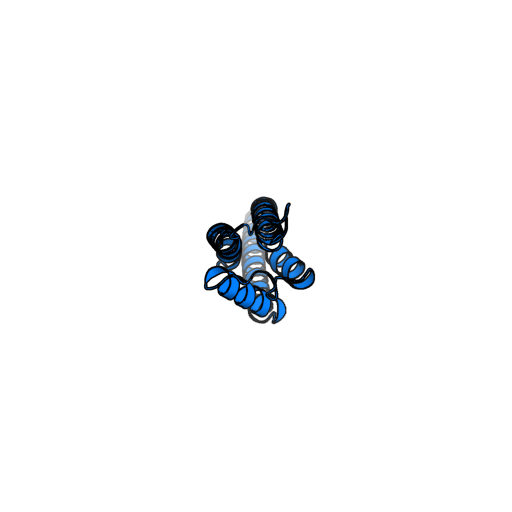1 N N . GLU A 1 75 ? -0.768 9.178 -8.414 1.00 89.88 75 GLU A N 1
ATOM 592 C CA . GLU A 1 75 ? -2.032 9.783 -7.965 1.00 89.88 75 GLU A CA 1
ATOM 593 C C . GLU A 1 75 ? -3.023 8.743 -7.418 1.00 89.88 75 GLU A C 1
ATOM 595 O O . GLU A 1 75 ? -3.675 8.959 -6.397 1.00 89.88 75 GLU A O 1
ATOM 600 N N . THR A 1 76 ? -3.119 7.578 -8.068 1.00 90.94 76 THR A N 1
ATOM 601 C CA . THR A 1 76 ? -3.982 6.481 -7.604 1.00 90.94 76 THR A CA 1
ATOM 602 C C . THR A 1 76 ? -3.474 5.882 -6.293 1.00 90.94 76 THR A C 1
ATOM 604 O O . THR A 1 76 ? -4.275 5.550 -5.419 1.00 90.94 76 THR A O 1
ATOM 607 N N . PHE A 1 77 ? -2.154 5.759 -6.142 1.00 92.00 77 PHE A N 1
ATOM 608 C CA . PHE A 1 77 ? -1.529 5.287 -4.910 1.00 92.00 77 PHE A CA 1
ATOM 609 C C . PHE A 1 77 ? -1.728 6.272 -3.753 1.00 92.00 77 PHE A C 1
ATOM 611 O O . PHE A 1 77 ? -2.127 5.856 -2.668 1.00 92.00 77 PHE A O 1
ATOM 618 N N . ASP A 1 78 ? -1.553 7.569 -3.994 1.00 92.81 78 ASP A N 1
ATOM 619 C CA . ASP A 1 78 ? -1.761 8.617 -2.992 1.00 92.81 78 ASP A CA 1
ATOM 620 C C . ASP A 1 78 ? -3.221 8.659 -2.525 1.00 92.81 78 ASP A C 1
ATOM 622 O O . ASP A 1 78 ? -3.494 8.754 -1.327 1.00 92.81 78 ASP A O 1
ATOM 626 N N . ALA A 1 79 ? -4.174 8.486 -3.446 1.00 93.00 79 ALA A N 1
ATOM 627 C CA . ALA A 1 79 ? -5.589 8.365 -3.104 1.00 93.00 79 ALA A CA 1
ATOM 628 C C . ALA A 1 79 ? -5.881 7.121 -2.243 1.00 93.00 79 ALA A C 1
ATOM 630 O O . ALA A 1 79 ? -6.655 7.197 -1.287 1.00 93.00 79 ALA A O 1
ATOM 631 N N . ALA A 1 80 ? -5.261 5.975 -2.549 1.00 92.88 80 ALA A N 1
ATOM 632 C CA . ALA A 1 80 ? -5.402 4.759 -1.746 1.00 92.88 80 ALA A CA 1
ATOM 633 C C . ALA A 1 80 ? -4.790 4.928 -0.345 1.00 92.88 80 ALA A C 1
ATOM 635 O O . ALA A 1 80 ? -5.416 4.560 0.650 1.00 92.88 80 ALA A O 1
ATOM 636 N N . ARG A 1 81 ? -3.613 5.55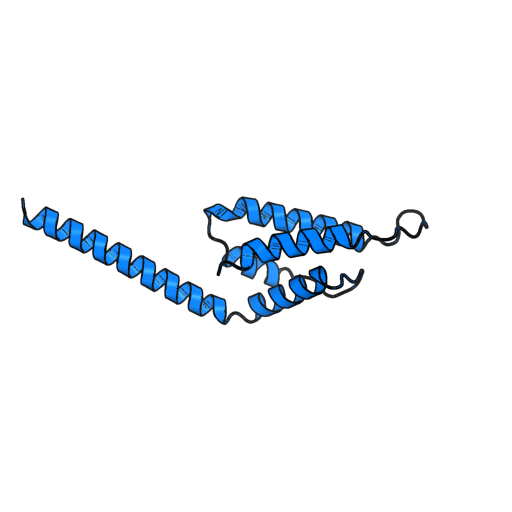7 -0.254 1.00 94.00 81 ARG A N 1
ATOM 637 C CA . ARG A 1 81 ? -2.949 5.901 1.008 1.00 94.00 81 ARG A CA 1
ATOM 638 C C . ARG A 1 81 ? -3.804 6.833 1.868 1.00 94.00 81 ARG A C 1
ATOM 640 O O . ARG A 1 81 ? -3.939 6.598 3.067 1.00 94.00 81 A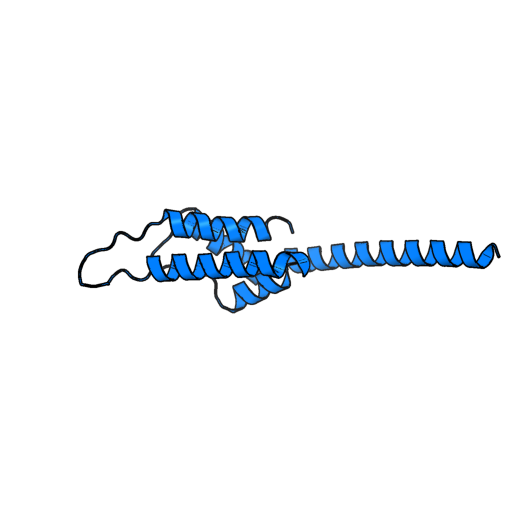RG A O 1
ATOM 647 N N . ALA A 1 82 ? -4.406 7.863 1.275 1.00 93.00 82 ALA A N 1
ATOM 648 C CA . ALA A 1 82 ? -5.289 8.784 1.989 1.00 93.00 82 ALA A CA 1
ATOM 649 C C . ALA A 1 82 ? -6.509 8.058 2.580 1.00 93.00 82 ALA A C 1
ATOM 651 O O . ALA A 1 82 ? -6.778 8.190 3.773 1.00 93.00 82 ALA A O 1
ATOM 652 N N . ARG A 1 83 ? -7.182 7.220 1.778 1.00 90.19 83 ARG A N 1
ATOM 653 C CA . ARG A 1 83 ? -8.320 6.399 2.232 1.00 90.19 83 ARG A CA 1
ATOM 654 C C . ARG A 1 83 ? -7.936 5.440 3.354 1.00 90.19 83 ARG A C 1
ATOM 656 O O . ARG A 1 83 ? -8.701 5.264 4.294 1.00 90.19 83 ARG A O 1
ATOM 663 N N . TYR A 1 84 ? -6.750 4.841 3.274 1.00 91.81 84 TYR A N 1
ATOM 664 C CA . TYR A 1 84 ? -6.231 3.988 4.337 1.00 91.81 84 TYR A CA 1
ATOM 665 C C . TYR A 1 84 ? -6.033 4.763 5.645 1.00 91.81 84 TYR A C 1
ATOM 667 O O . TYR A 1 84 ? -6.500 4.323 6.694 1.00 91.81 84 TYR A O 1
ATOM 675 N N . HIS A 1 85 ? -5.394 5.936 5.600 1.00 91.19 85 HIS A N 1
ATOM 676 C CA . HIS A 1 85 ? -5.212 6.762 6.796 1.00 91.19 85 HIS A CA 1
ATOM 677 C C . HIS A 1 85 ? -6.541 7.242 7.386 1.00 91.19 85 HIS A C 1
ATOM 679 O O . HIS A 1 85 ? -6.686 7.270 8.607 1.00 91.19 85 HIS A O 1
ATOM 685 N N . GLU A 1 86 ? -7.512 7.591 6.543 1.00 88.31 86 GLU A N 1
ATOM 686 C CA . GLU A 1 86 ? -8.859 7.967 6.968 1.00 88.31 86 GLU A CA 1
ATOM 687 C C . GLU A 1 86 ? -9.568 6.802 7.669 1.00 88.31 86 GLU A C 1
ATOM 689 O O . GLU A 1 86 ? -9.991 6.952 8.817 1.00 88.31 86 GLU A O 1
ATOM 694 N N . ALA A 1 87 ? -9.607 5.625 7.034 1.00 87.62 87 ALA A N 1
ATOM 695 C CA . ALA A 1 87 ? -10.184 4.415 7.613 1.00 87.62 87 ALA A CA 1
ATOM 696 C C . ALA A 1 87 ? -9.503 4.054 8.940 1.00 87.62 87 ALA A C 1
ATOM 698 O O . ALA A 1 87 ? -10.175 3.744 9.922 1.00 87.62 87 ALA A O 1
ATOM 699 N N . ARG A 1 88 ? -8.171 4.162 9.012 1.00 86.88 88 ARG A N 1
ATOM 700 C CA . ARG A 1 88 ? -7.417 3.852 10.228 1.00 86.88 88 ARG A CA 1
ATOM 701 C C . ARG A 1 88 ? -7.664 4.858 11.348 1.00 86.88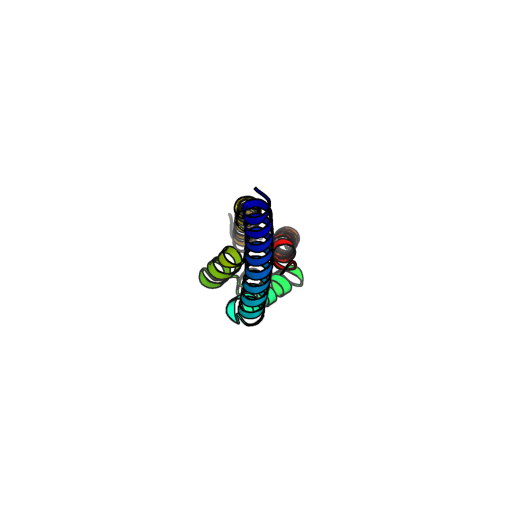 88 ARG A C 1
ATOM 703 O O . ARG A 1 88 ? -7.829 4.457 12.497 1.00 86.88 88 ARG A O 1
ATOM 710 N N . SER A 1 89 ? -7.729 6.145 11.019 1.00 84.81 89 SER A N 1
ATOM 711 C CA . SER A 1 89 ? -8.049 7.219 11.962 1.00 84.81 89 SER A CA 1
ATOM 712 C C . SER A 1 89 ? -9.453 7.037 12.534 1.00 84.81 89 SER A C 1
ATOM 714 O O . SER A 1 89 ? -9.611 7.045 13.753 1.00 84.81 89 SER A O 1
ATOM 716 N N . ALA A 1 90 ? -10.445 6.771 11.679 1.00 80.12 90 ALA A N 1
ATOM 717 C CA . ALA A 1 90 ? -11.817 6.483 12.089 1.00 80.12 90 ALA A CA 1
ATOM 718 C C . ALA A 1 90 ? -11.900 5.237 12.984 1.00 80.12 90 ALA A C 1
ATOM 720 O O . ALA A 1 90 ? -12.547 5.267 14.023 1.00 80.12 90 ALA A O 1
ATOM 721 N N . PHE A 1 91 ? -11.181 4.172 12.630 1.00 79.31 91 PHE A N 1
ATOM 722 C CA . PHE A 1 91 ? -11.193 2.912 13.371 1.00 79.31 91 PHE A CA 1
ATOM 723 C C . PHE A 1 91 ? -10.422 2.964 14.703 1.00 79.31 91 PHE A C 1
ATOM 725 O O . PHE A 1 91 ? -10.730 2.215 15.624 1.00 79.31 91 PHE A O 1
ATOM 732 N N . SER A 1 92 ? -9.416 3.839 14.821 1.00 73.00 92 SER A N 1
ATOM 733 C CA . SER A 1 92 ? -8.690 4.077 16.081 1.00 73.00 92 SER A CA 1
ATOM 734 C C . SER A 1 92 ? -9.440 4.992 17.056 1.00 73.00 92 SER A C 1
ATOM 736 O O . SER A 1 92 ? -9.176 4.955 18.259 1.00 73.00 92 SER A O 1
ATOM 738 N N . ARG A 1 93 ? -10.378 5.812 16.557 1.00 68.00 93 ARG A N 1
ATOM 739 C CA . ARG A 1 93 ? -11.229 6.687 17.374 1.00 68.00 93 ARG A CA 1
ATOM 740 C C . ARG A 1 93 ? -12.348 5.856 18.002 1.00 68.00 93 ARG A C 1
ATOM 742 O O . ARG A 1 93 ? -13.483 5.879 17.550 1.00 68.00 93 ARG A O 1
ATOM 749 N N . ASN A 1 94 ? -12.006 5.133 19.063 1.00 55.28 94 ASN A N 1
ATOM 750 C CA . ASN A 1 94 ? -12.970 4.398 19.890 1.00 55.28 94 ASN A CA 1
ATOM 751 C C . ASN A 1 94 ? -13.771 5.302 20.849 1.00 55.28 94 ASN A C 1
ATOM 753 O O . ASN A 1 94 ? -14.643 4.798 21.550 1.00 55.28 94 ASN A O 1
ATOM 757 N N . ASP A 1 95 ? -13.468 6.603 20.915 1.00 51.03 95 ASP A N 1
ATOM 758 C CA . ASP A 1 95 ? -14.045 7.514 21.907 1.00 51.03 95 ASP A CA 1
ATOM 759 C C . ASP A 1 95 ? -14.347 8.885 21.280 1.00 51.03 95 ASP A C 1
ATOM 761 O O . ASP A 1 95 ? -13.502 9.779 21.214 1.00 51.03 95 ASP A O 1
ATOM 765 N N . LEU A 1 96 ? -15.553 9.023 20.736 1.00 49.50 96 LEU A N 1
ATOM 766 C CA . LEU A 1 96 ? -16.190 10.308 20.463 1.00 49.50 96 LEU A CA 1
ATOM 767 C C . LEU A 1 96 ? -17.492 10.299 21.275 1.00 49.50 96 LEU A C 1
ATOM 769 O O . LEU A 1 96 ? -18.388 9.504 21.001 1.00 49.50 96 LEU A O 1
ATOM 773 N N . ASP A 1 97 ? -17.562 11.145 22.303 1.00 52.84 97 ASP A N 1
ATOM 774 C CA . ASP A 1 97 ? -18.740 11.376 23.156 1.00 52.84 97 ASP A CA 1
ATOM 775 C C . ASP A 1 97 ? -19.242 10.190 24.012 1.00 52.84 97 ASP A C 1
ATOM 777 O O . ASP A 1 97 ? -20.430 10.107 24.328 1.00 52.84 97 ASP A O 1
ATOM 781 N N . GLY A 1 98 ? -18.367 9.269 24.439 1.00 49.06 98 GLY A N 1
ATOM 782 C CA . GLY A 1 98 ? -18.743 8.210 25.390 1.00 49.06 98 GLY A CA 1
ATOM 783 C C . GLY A 1 98 ? -19.726 7.166 24.839 1.00 49.06 98 GLY A C 1
ATOM 784 O O . GLY A 1 98 ? -20.233 6.336 25.597 1.00 49.06 98 GLY A O 1
ATOM 785 N N . GLN A 1 99 ? -19.990 7.177 23.529 1.00 46.56 99 GLN A N 1
ATOM 786 C CA . GLN A 1 99 ? -20.671 6.089 22.837 1.00 46.56 99 GLN A CA 1
ATOM 787 C C . GLN A 1 99 ? -19.630 5.178 22.195 1.00 46.56 99 GLN A C 1
ATOM 789 O O . GLN A 1 99 ? -18.783 5.627 21.426 1.00 46.56 99 GLN A O 1
ATOM 794 N N . LEU A 1 100 ? -19.705 3.885 22.520 1.00 52.59 100 LEU A N 1
ATOM 795 C CA . LEU A 1 100 ? -18.870 2.843 21.934 1.00 52.59 100 LEU A CA 1
ATOM 796 C C . LEU A 1 100 ? -19.216 2.728 20.439 1.00 52.59 100 LEU A C 1
ATOM 798 O O . LEU A 1 100 ? -20.102 1.968 20.047 1.00 52.59 100 LEU A O 1
ATOM 802 N N . TYR A 1 101 ? -18.568 3.536 19.602 1.00 55.56 101 TYR A N 1
ATOM 803 C CA . TYR A 1 101 ? -18.689 3.423 18.158 1.00 55.56 101 TYR A CA 1
ATOM 804 C C . TYR A 1 101 ? -18.022 2.109 17.766 1.00 55.56 101 TYR A C 1
ATOM 806 O O . TYR A 1 101 ? -16.814 1.966 17.931 1.00 55.56 101 TYR A O 1
ATOM 814 N N . TYR A 1 102 ? -18.800 1.127 17.304 1.00 56.16 102 TYR A N 1
ATOM 815 C CA . TYR A 1 102 ? -18.221 -0.082 16.726 1.00 56.16 102 TYR A CA 1
ATOM 816 C C . TYR A 1 102 ? -17.474 0.338 15.462 1.00 56.16 102 TYR A C 1
ATOM 818 O O . TYR A 1 102 ? -18.114 0.770 14.500 1.00 56.16 102 TYR A O 1
ATOM 826 N N . PRO A 1 103 ? -16.137 0.271 15.455 1.00 69.38 103 PRO A N 1
ATOM 827 C CA . PRO A 1 103 ? -15.381 0.773 14.331 1.00 69.38 103 PRO A CA 1
ATOM 828 C C . PRO A 1 103 ? -15.603 -0.194 13.161 1.00 69.38 103 PRO A C 1
ATOM 830 O O . PRO A 1 103 ? -15.426 -1.398 13.331 1.00 69.38 103 PRO A O 1
ATOM 833 N N . ASP A 1 104 ? -16.054 0.307 12.005 1.00 77.62 104 ASP A N 1
ATOM 834 C CA . ASP A 1 104 ? -16.383 -0.539 10.851 1.00 77.62 104 ASP A CA 1
ATOM 835 C C . ASP A 1 104 ? -15.108 -1.215 10.312 1.00 77.62 104 ASP A C 1
ATOM 837 O O . ASP A 1 104 ? -14.267 -0.546 9.694 1.00 77.62 104 ASP A O 1
ATOM 841 N N . PRO A 1 105 ? -14.929 -2.533 10.524 1.00 83.00 105 PRO A N 1
ATOM 842 C CA . PRO A 1 105 ? -13.741 -3.224 10.052 1.00 83.00 105 PRO A CA 1
ATOM 843 C C . PRO A 1 105 ? -13.702 -3.281 8.522 1.00 83.00 105 PRO A C 1
ATOM 845 O O . PRO A 1 105 ? -12.613 -3.312 7.952 1.00 83.00 105 PRO A O 1
ATOM 848 N N . ALA A 1 106 ? -14.853 -3.241 7.837 1.00 86.62 106 ALA A N 1
ATOM 849 C CA . ALA A 1 106 ? -14.918 -3.347 6.384 1.00 86.62 106 ALA A CA 1
ATOM 850 C C . ALA A 1 106 ? -14.233 -2.162 5.686 1.00 86.62 106 ALA A C 1
ATOM 852 O O . ALA A 1 106 ? -13.616 -2.344 4.634 1.00 86.62 106 ALA A O 1
ATOM 853 N N . ALA A 1 107 ? -14.273 -0.972 6.292 1.00 86.38 107 ALA A N 1
ATOM 854 C CA . ALA A 1 107 ? -13.590 0.212 5.781 1.00 86.38 107 ALA A CA 1
ATOM 855 C C . ALA A 1 107 ? -12.062 0.029 5.751 1.00 86.38 107 ALA A C 1
ATOM 857 O O . ALA A 1 107 ? -11.429 0.328 4.735 1.00 86.38 107 ALA A O 1
ATOM 858 N N . ILE A 1 108 ? -11.467 -0.519 6.822 1.00 88.50 108 ILE A N 1
ATOM 859 C CA . ILE A 1 108 ? -10.033 -0.852 6.834 1.00 88.50 108 ILE A CA 1
ATOM 860 C C . ILE A 1 108 ? -9.737 -1.969 5.845 1.00 88.50 108 ILE A C 1
ATOM 862 O O . ILE A 1 108 ? -8.803 -1.834 5.060 1.00 88.50 108 ILE A O 1
ATOM 866 N N . VAL A 1 109 ? -10.527 -3.045 5.849 1.00 90.38 109 VAL A N 1
ATOM 867 C CA . VAL A 1 109 ? -10.302 -4.191 4.958 1.00 90.38 109 VAL A CA 1
ATOM 868 C C . VAL A 1 109 ? -10.290 -3.746 3.495 1.00 90.38 109 VAL A C 1
ATOM 870 O O . VAL A 1 109 ? -9.373 -4.092 2.749 1.00 90.38 109 VAL A O 1
ATOM 873 N N . GLY A 1 110 ? -11.259 -2.921 3.092 1.00 90.06 110 GLY A N 1
ATOM 874 C CA . GLY A 1 110 ? -11.336 -2.365 1.744 1.00 90.06 110 GLY A CA 1
ATOM 875 C C . GLY A 1 110 ? -10.166 -1.437 1.413 1.00 90.06 110 GLY A C 1
ATOM 876 O O . GLY A 1 110 ? -9.598 -1.526 0.322 1.00 90.06 110 GLY A O 1
ATOM 877 N N . ALA A 1 111 ? -9.760 -0.578 2.350 1.00 90.38 111 ALA A N 1
ATOM 878 C CA . ALA A 1 111 ? -8.642 0.336 2.139 1.00 90.38 111 ALA A CA 1
ATOM 879 C C . ALA A 1 111 ? -7.288 -0.395 2.065 1.00 90.38 111 ALA A C 1
ATOM 881 O O . ALA A 1 111 ? -6.501 -0.133 1.155 1.00 90.38 111 ALA A O 1
ATOM 882 N N . ALA A 1 112 ? -7.039 -1.356 2.958 1.00 91.00 112 ALA A N 1
ATOM 883 C CA . ALA A 1 112 ? -5.852 -2.206 2.940 1.00 91.00 112 ALA A CA 1
ATOM 884 C C . ALA A 1 112 ? -5.788 -3.039 1.651 1.00 91.00 112 ALA A C 1
ATOM 886 O O . ALA A 1 112 ? -4.742 -3.117 1.007 1.00 91.00 112 ALA A O 1
ATOM 887 N N . HIS A 1 113 ? -6.923 -3.591 1.211 1.00 92.19 113 HIS A N 1
ATOM 888 C CA . HIS A 1 113 ? -7.012 -4.322 -0.050 1.00 92.19 113 HIS A CA 1
ATOM 889 C C . HIS A 1 113 ? -6.708 -3.443 -1.272 1.00 92.19 113 HIS A C 1
ATOM 891 O O . HIS A 1 113 ? -5.996 -3.879 -2.177 1.00 92.19 113 HIS A O 1
ATOM 897 N N . ALA A 1 114 ? -7.181 -2.193 -1.292 1.00 91.44 114 ALA A N 1
ATOM 898 C CA . ALA A 1 114 ? -6.880 -1.258 -2.375 1.00 91.44 114 ALA A CA 1
ATOM 899 C C . ALA A 1 114 ? -5.374 -0.968 -2.488 1.00 91.44 114 ALA A C 1
ATOM 901 O O . ALA A 1 114 ? -4.838 -0.932 -3.597 1.00 91.44 114 ALA A O 1
ATOM 902 N N . VAL A 1 115 ? -4.680 -0.811 -1.355 1.00 90.19 115 VAL A N 1
ATOM 903 C CA . VAL A 1 115 ? -3.217 -0.652 -1.336 1.00 90.19 115 VAL A CA 1
ATOM 904 C C . VAL A 1 115 ? -2.534 -1.938 -1.812 1.00 90.19 115 VAL A C 1
ATOM 906 O O . VAL A 1 115 ? -1.658 -1.864 -2.672 1.00 90.19 115 VAL A O 1
ATOM 909 N N . LEU A 1 116 ? -2.983 -3.112 -1.348 1.00 89.38 116 LEU A N 1
ATOM 910 C CA . LEU A 1 116 ? -2.445 -4.408 -1.779 1.00 89.38 116 LEU A CA 1
ATOM 911 C C . LEU A 1 116 ? -2.525 -4.595 -3.297 1.00 89.38 116 LEU A C 1
ATOM 913 O O . LEU A 1 116 ? -1.499 -4.872 -3.911 1.00 89.38 116 LEU A O 1
ATOM 917 N N . ILE A 1 117 ? -3.678 -4.353 -3.927 1.00 89.19 117 ILE A N 1
ATOM 918 C CA . ILE A 1 117 ? -3.847 -4.489 -5.388 1.00 89.19 117 ILE A CA 1
ATOM 919 C C . ILE A 1 117 ? -2.842 -3.622 -6.162 1.00 89.19 117 ILE A C 1
ATOM 921 O O . ILE A 1 117 ? -2.307 -4.033 -7.194 1.00 89.19 117 ILE A O 1
ATOM 925 N N . LEU A 1 118 ? -2.565 -2.410 -5.673 1.00 85.38 118 LEU A N 1
ATOM 926 C CA . LEU A 1 118 ? -1.603 -1.502 -6.303 1.00 85.38 118 LEU A CA 1
ATOM 927 C C . LEU A 1 118 ? -0.147 -1.963 -6.127 1.00 85.38 118 LEU A C 1
ATOM 929 O O . LEU A 1 118 ? 0.736 -1.486 -6.842 1.00 85.38 118 LEU A O 1
ATOM 933 N N . THR A 1 119 ? 0.096 -2.905 -5.218 1.00 79.62 119 THR A N 1
ATOM 934 C CA . THR A 1 119 ? 1.414 -3.470 -4.898 1.00 79.62 119 THR A CA 1
ATOM 935 C C . THR A 1 119 ? 1.598 -4.919 -5.372 1.00 79.62 119 THR A C 1
ATOM 937 O O . THR A 1 119 ? 2.726 -5.357 -5.530 1.00 79.62 119 THR A O 1
ATOM 940 N N . GLU A 1 120 ? 0.534 -5.659 -5.695 1.00 70.81 120 GLU A N 1
ATOM 941 C CA . GLU A 1 120 ? 0.593 -7.061 -6.163 1.00 70.81 120 GLU A CA 1
ATOM 942 C C . GLU A 1 120 ? 1.051 -7.221 -7.623 1.00 70.81 120 GLU A C 1
ATOM 944 O O . GLU A 1 120 ? 1.137 -8.332 -8.138 1.00 70.81 120 GLU A O 1
ATOM 949 N N . ARG A 1 121 ? 1.340 -6.114 -8.317 1.00 54.19 121 ARG A N 1
ATOM 950 C CA . ARG A 1 121 ? 1.752 -6.116 -9.728 1.00 54.19 121 ARG A CA 1
ATOM 951 C C . ARG A 1 121 ? 3.254 -5.880 -9.937 1.00 54.19 121 ARG A C 1
ATOM 953 O O . ARG A 1 121 ? 3.632 -5.488 -11.043 1.00 54.19 121 ARG A O 1
ATOM 960 N N . PHE A 1 122 ? 4.052 -6.083 -8.887 1.00 45.75 122 PHE A N 1
ATOM 961 C CA . PHE A 1 122 ? 5.513 -6.186 -8.946 1.00 45.75 122 PHE A CA 1
ATOM 962 C C . PHE A 1 122 ? 5.942 -7.642 -9.106 1.00 45.75 122 PHE A C 1
ATOM 964 O O . PHE A 1 122 ? 5.349 -8.504 -8.421 1.00 45.75 122 PHE A O 1
#

Nearest PDB structures (foldseek):
  4yuu-assembly3_Q2  TM=4.714E-01  e=9.498E-01  Cyanidium caldarium
  8bd3-assembly1_u  TM=4.516E-01  e=1.234E+00  Chlorella ohadii

Foldseek 3Di:
DVVVVVVVVVVVVVVVVVVVVVVVVLVVVLVPDVLCVVQLVQLVCLLVPNDLPDDHRDPSSVVSLLVPADPVCNVVLVVLVVQLVVLNVQSNCCDDPPDRDNRPSVSNNVSSVSSNVSVVPD